Protein AF-A0A3K8YH57-F1 (afdb_monomer)

Sequence (85 aa):
LAKWLIYFGSLFEVKGTNFEKKYIHAVEHSMTYMNKPYETGYSWRAYLAWKTKWPSLTASNRSLIKNEMEDIPLQQIHDIVSKFI

Secondary structure (DSSP, 8-state):
-HHHHHHHHHH---TTSTTHHHHHHHHHHHHHT---TT-TTS-HHHHHHHHHHGGGS-HHHHHHHHHHHHTS-TTTTTTTGGG--

Foldseek 3Di:
DLLVLLVDQLVDQCPPHPCLVVSLVVVVVLQLQEDDPPDPDGDNVSVCSCQVRVVSGDPNVNVSNVVVLVPDDDPRPPCPVVSRD

Mean predicted aligned error: 7.3 Å

Organism: Salmonella enterica (NCBI:txid28901)

pLDDT: mean 79.97, std 18.35, range [38.94, 97.12]

Radius of gyration: 12.32 Å; Cα contacts (8 Å, |Δi|>4): 72; chains: 1; bounding box: 30×27×34 Å

Solvent-accessible surface area (backbone atoms only — not comparable to full-atom values): 5070 Å² total; per-residue (Å²): 108,46,65,57,56,46,52,48,33,41,76,44,81,40,78,96,42,98,52,31,68,62,50,49,52,51,49,50,53,47,54,75,52,32,34,63,81,93,52,89,94,46,38,37,68,37,36,52,42,50,70,75,43,54,83,57,32,37,71,68,41,51,52,50,54,50,59,66,58,68,74,53,76,73,90,75,42,79,62,60,63,73,69,76,115

Structure (mmCIF, N/CA/C/O backbone):
data_AF-A0A3K8YH57-F1
#
_entry.id   AF-A0A3K8YH57-F1
#
loop_
_atom_site.group_PDB
_atom_site.id
_atom_site.type_symbol
_atom_site.label_atom_id
_atom_site.label_alt_id
_atom_site.label_comp_id
_atom_site.label_asym_id
_atom_site.label_entity_id
_atom_site.label_seq_id
_atom_site.pdbx_PDB_ins_code
_atom_site.Cartn_x
_atom_site.Cartn_y
_atom_site.Cartn_z
_atom_site.occupancy
_atom_site.B_iso_or_equiv
_atom_site.auth_seq_id
_atom_site.auth_comp_id
_atom_site.auth_asym_id
_atom_site.auth_atom_id
_atom_site.pdbx_PDB_model_num
ATOM 1 N N . LEU A 1 1 ? 10.873 -5.187 1.024 1.00 89.31 1 LEU A N 1
ATOM 2 C CA . LEU A 1 1 ? 9.926 -4.218 1.610 1.00 89.31 1 LEU A CA 1
ATOM 3 C C . LEU A 1 1 ? 8.539 -4.284 0.960 1.00 89.31 1 LEU A C 1
ATOM 5 O O . LEU A 1 1 ? 7.660 -4.845 1.594 1.00 89.31 1 LEU A O 1
ATOM 9 N N . ALA A 1 2 ? 8.354 -3.854 -0.298 1.00 91.88 2 ALA A N 1
ATOM 10 C CA . ALA A 1 2 ? 7.051 -3.832 -0.995 1.00 91.88 2 ALA A CA 1
ATOM 11 C C . ALA A 1 2 ? 6.163 -5.075 -0.778 1.00 91.88 2 ALA A C 1
ATOM 13 O O . ALA A 1 2 ? 5.051 -4.963 -0.280 1.00 91.88 2 ALA A O 1
ATOM 14 N N . LYS A 1 3 ? 6.678 -6.282 -1.064 1.00 93.81 3 LYS A N 1
ATOM 15 C CA . LYS A 1 3 ? 5.929 -7.541 -0.870 1.00 93.81 3 LYS A CA 1
ATOM 16 C C . LYS A 1 3 ? 5.387 -7.722 0.553 1.00 93.81 3 LYS A C 1
ATOM 18 O O . LYS A 1 3 ? 4.288 -8.235 0.715 1.00 93.81 3 LYS A O 1
ATOM 23 N N . TRP A 1 4 ? 6.155 -7.316 1.563 1.00 96.25 4 TRP A N 1
ATOM 24 C CA . TRP A 1 4 ? 5.760 -7.437 2.965 1.00 96.25 4 TRP A CA 1
ATOM 25 C C . TRP A 1 4 ? 4.666 -6.424 3.325 1.00 96.25 4 TRP A C 1
ATOM 27 O O . TRP A 1 4 ? 3.683 -6.799 3.949 1.00 96.25 4 TRP A O 1
ATOM 37 N N . LEU A 1 5 ? 4.780 -5.176 2.854 1.00 96.12 5 LEU A N 1
ATOM 38 C CA . LEU A 1 5 ? 3.760 -4.136 3.063 1.00 96.12 5 LEU A CA 1
ATOM 39 C C . LEU A 1 5 ? 2.428 -4.476 2.384 1.00 96.12 5 LEU A C 1
ATOM 41 O O . LEU A 1 5 ? 1.362 -4.239 2.950 1.00 96.12 5 LEU A O 1
ATOM 45 N N . ILE A 1 6 ? 2.501 -5.062 1.188 1.00 95.94 6 ILE A N 1
ATOM 46 C CA . ILE A 1 6 ? 1.344 -5.564 0.443 1.00 95.94 6 ILE A CA 1
ATOM 47 C C . ILE A 1 6 ? 0.681 -6.708 1.204 1.00 95.94 6 ILE A C 1
ATOM 49 O O . ILE A 1 6 ? -0.530 -6.700 1.391 1.00 95.94 6 ILE A O 1
ATOM 53 N N . TYR A 1 7 ? 1.472 -7.681 1.658 1.00 97.12 7 TYR A N 1
ATOM 54 C CA . TYR A 1 7 ? 0.961 -8.805 2.435 1.00 97.12 7 TYR A CA 1
ATOM 55 C C . TYR A 1 7 ? 0.278 -8.324 3.721 1.00 97.12 7 TYR A C 1
ATOM 57 O O . TYR A 1 7 ? -0.867 -8.682 3.983 1.00 97.12 7 TYR A O 1
ATOM 65 N N . PHE A 1 8 ? 0.928 -7.430 4.466 1.00 96.56 8 PHE A N 1
ATOM 66 C CA . PHE A 1 8 ? 0.366 -6.839 5.675 1.00 96.56 8 PHE A CA 1
ATOM 67 C C . PHE A 1 8 ? -0.967 -6.122 5.404 1.00 96.56 8 PHE A C 1
ATOM 69 O O . PHE A 1 8 ? -1.977 -6.452 6.020 1.00 96.56 8 PHE A O 1
ATOM 76 N N . GLY A 1 9 ? -1.002 -5.214 4.423 1.00 95.94 9 GLY A N 1
ATOM 77 C CA . GLY A 1 9 ? -2.209 -4.458 4.071 1.00 95.94 9 GLY A CA 1
ATOM 78 C C . GLY A 1 9 ? -3.292 -5.266 3.343 1.00 95.94 9 GLY A C 1
ATOM 79 O O . GLY A 1 9 ? -4.391 -4.752 3.134 1.00 95.94 9 GLY A O 1
ATOM 80 N N . SER A 1 10 ? -3.000 -6.506 2.938 1.00 96.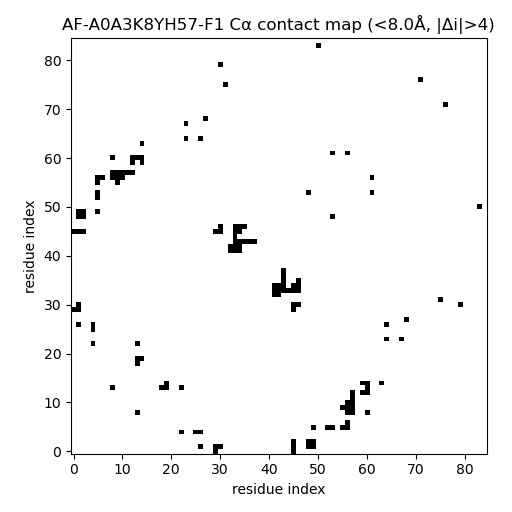81 10 SER A N 1
ATOM 81 C CA . SER A 1 10 ? -4.002 -7.455 2.430 1.00 96.81 10 SER A CA 1
ATOM 82 C C . SER A 1 10 ? -4.723 -8.217 3.541 1.00 96.81 10 SER A C 1
ATOM 84 O O . SER A 1 10 ? -5.834 -8.688 3.327 1.00 96.81 10 SER A O 1
ATOM 86 N N . LEU A 1 11 ? -4.105 -8.326 4.721 1.00 96.00 11 LEU A N 1
ATOM 87 C CA . LEU A 1 11 ? -4.638 -9.083 5.854 1.00 96.00 11 LEU A CA 1
ATOM 88 C C . LEU A 1 11 ? -5.242 -8.190 6.938 1.00 96.00 11 LEU A C 1
ATOM 90 O O . LEU A 1 11 ? -6.214 -8.584 7.575 1.00 96.00 11 LEU A O 1
ATOM 94 N N . PHE A 1 12 ? -4.673 -7.004 7.156 1.00 94.31 12 PHE A N 1
ATOM 95 C CA . PHE A 1 12 ? -5.047 -6.122 8.259 1.00 94.31 12 PHE A CA 1
ATOM 96 C C . PHE A 1 12 ? -5.539 -4.780 7.744 1.00 94.31 12 PHE A C 1
ATOM 98 O O . PHE A 1 12 ? -4.860 -4.140 6.944 1.00 94.31 12 PHE A O 1
ATOM 105 N N . GLU A 1 13 ? -6.681 -4.312 8.243 1.00 94.19 13 GLU A N 1
ATOM 106 C CA . GLU A 1 13 ? -7.064 -2.910 8.089 1.00 94.19 13 GLU A CA 1
ATOM 107 C C . GLU A 1 13 ? -6.202 -2.051 9.011 1.00 94.19 13 GLU A C 1
ATOM 109 O O . GLU A 1 13 ? -6.174 -2.244 10.224 1.00 94.19 13 GLU A O 1
ATOM 114 N N . VAL A 1 14 ? -5.449 -1.128 8.419 1.00 95.00 14 VAL A N 1
ATOM 115 C CA . VAL A 1 14 ? -4.481 -0.305 9.151 1.00 95.00 14 VAL A CA 1
ATOM 116 C C . VAL A 1 14 ? -5.117 1.013 9.599 1.00 95.00 14 VAL A C 1
ATOM 118 O O . VAL A 1 14 ? -4.675 1.611 10.583 1.00 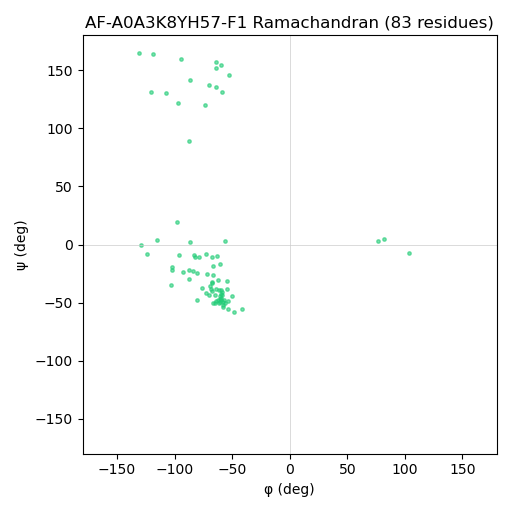95.00 14 VAL A O 1
ATOM 121 N N . LYS A 1 15 ? -6.175 1.450 8.909 1.00 93.44 15 LYS A N 1
ATOM 122 C CA . LYS A 1 15 ? -6.899 2.681 9.219 1.00 93.44 15 LYS A CA 1
ATOM 123 C C . LYS A 1 15 ? -7.463 2.650 10.647 1.00 9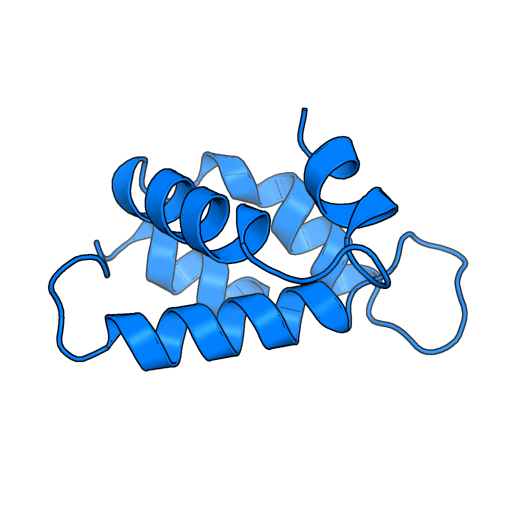3.44 15 LYS A C 1
ATOM 125 O O . LYS A 1 15 ? -8.097 1.678 11.044 1.00 93.44 15 LYS A O 1
ATOM 130 N N . GLY A 1 16 ? -7.239 3.710 11.416 1.00 92.88 16 GLY A N 1
ATOM 131 C CA . GLY A 1 16 ? -7.644 3.847 12.814 1.00 92.88 16 GLY A CA 1
ATOM 132 C C . GLY A 1 16 ? -6.769 3.081 13.811 1.00 92.88 16 GLY A C 1
ATOM 133 O O . GLY A 1 16 ? -7.061 3.097 15.005 1.00 92.88 16 GLY A O 1
ATOM 134 N N . THR A 1 17 ? -5.701 2.413 13.362 1.00 95.38 17 THR A N 1
ATOM 135 C CA . THR A 1 17 ? -4.787 1.684 14.252 1.00 95.38 17 THR A CA 1
ATOM 136 C C . THR A 1 17 ? -3.579 2.532 14.647 1.00 95.38 17 THR A C 1
ATOM 138 O O . THR A 1 17 ? -3.158 3.440 13.932 1.00 95.38 17 THR A O 1
ATOM 141 N N . ASN A 1 18 ? -2.912 2.156 15.741 1.00 94.56 18 ASN A N 1
ATOM 142 C CA . ASN A 1 18 ? -1.655 2.788 16.170 1.00 94.56 18 ASN A CA 1
ATOM 143 C C . ASN A 1 18 ? -0.495 2.611 15.165 1.00 94.56 18 ASN A C 1
ATOM 145 O O . ASN A 1 18 ? 0.562 3.226 15.321 1.00 94.56 18 ASN A O 1
ATOM 149 N N . PHE A 1 19 ? -0.664 1.757 14.149 1.00 92.94 19 PHE A N 1
ATOM 150 C CA . PHE A 1 19 ? 0.339 1.491 13.120 1.00 92.94 19 PHE A CA 1
ATOM 151 C C . PHE A 1 19 ? 0.128 2.307 11.846 1.00 92.94 19 PHE A C 1
ATOM 153 O O . PHE A 1 19 ? 1.029 2.314 11.012 1.00 92.94 19 PHE A O 1
ATOM 160 N N . GLU A 1 20 ? -0.998 3.014 11.709 1.00 94.81 20 GLU A N 1
ATOM 161 C CA . GLU A 1 20 ? -1.390 3.739 10.493 1.00 94.81 20 GLU A CA 1
ATOM 162 C C . GLU A 1 20 ? -0.263 4.615 9.944 1.00 94.81 20 GLU A C 1
ATOM 164 O O . GLU A 1 20 ? 0.233 4.375 8.845 1.00 94.81 20 GLU A O 1
ATOM 169 N N . LYS A 1 21 ? 0.238 5.548 10.760 1.00 93.75 21 LYS A N 1
ATOM 170 C CA . LYS A 1 21 ? 1.307 6.476 10.359 1.00 93.75 21 LYS A CA 1
ATOM 171 C C . LYS A 1 21 ? 2.594 5.760 9.951 1.00 93.75 21 LYS A C 1
ATOM 173 O O . LYS A 1 21 ? 3.222 6.119 8.960 1.00 93.75 21 LYS A O 1
ATOM 178 N N . LYS A 1 22 ? 2.994 4.728 10.704 1.00 95.38 22 LYS A N 1
ATOM 179 C CA . LYS A 1 22 ? 4.214 3.954 10.411 1.00 95.38 22 LYS A CA 1
ATOM 180 C C . LYS A 1 22 ? 4.069 3.150 9.124 1.00 95.38 22 LYS A C 1
ATOM 182 O O . LYS A 1 22 ? 5.022 3.047 8.357 1.00 95.38 22 LYS A O 1
ATOM 187 N N . TYR A 1 23 ? 2.892 2.577 8.902 1.00 95.56 23 TYR A N 1
ATOM 188 C CA . TYR A 1 23 ? 2.581 1.842 7.690 1.00 95.56 23 TYR A CA 1
ATOM 189 C C . TYR A 1 23 ? 2.603 2.768 6.477 1.00 95.56 23 TYR A C 1
ATOM 191 O O . TYR A 1 23 ? 3.316 2.469 5.525 1.00 95.56 23 TYR A O 1
ATOM 199 N N . ILE A 1 24 ? 1.907 3.907 6.536 1.00 93.94 24 ILE A N 1
ATOM 200 C CA . ILE A 1 24 ? 1.861 4.875 5.434 1.00 93.94 24 ILE A CA 1
ATOM 201 C C . ILE A 1 24 ? 3.252 5.392 5.097 1.00 93.94 24 ILE A C 1
ATOM 203 O O . ILE A 1 24 ? 3.646 5.312 3.939 1.00 93.94 24 ILE A O 1
ATOM 207 N N . HIS A 1 25 ? 4.051 5.769 6.094 1.00 92.94 25 HIS A N 1
ATOM 208 C CA . HIS A 1 25 ? 5.430 6.192 5.859 1.00 92.94 25 HIS A CA 1
ATOM 209 C C . HIS A 1 25 ? 6.283 5.102 5.180 1.00 92.94 25 HIS A C 1
ATOM 211 O O . HIS A 1 25 ? 7.063 5.375 4.269 1.00 92.94 25 HIS A O 1
ATOM 217 N N . ALA A 1 26 ? 6.124 3.836 5.580 1.00 93.81 26 ALA A N 1
ATOM 218 C CA . ALA A 1 26 ? 6.836 2.727 4.946 1.00 93.81 26 ALA A CA 1
ATOM 219 C C . ALA A 1 26 ? 6.345 2.447 3.512 1.00 93.81 26 ALA A C 1
ATOM 221 O O . ALA A 1 26 ? 7.145 2.063 2.653 1.00 93.81 26 ALA A O 1
ATOM 222 N N . VAL A 1 27 ? 5.044 2.616 3.254 1.00 93.19 27 VAL A N 1
ATOM 223 C CA . VAL A 1 27 ? 4.438 2.494 1.921 1.00 93.19 27 VAL A CA 1
ATOM 224 C C . VAL A 1 27 ? 4.935 3.604 1.007 1.00 93.19 27 VAL A C 1
ATOM 226 O O . VAL A 1 27 ? 5.435 3.291 -0.072 1.00 93.19 27 VAL A O 1
ATOM 229 N N . GLU A 1 28 ? 4.880 4.853 1.460 1.00 89.25 28 GLU A N 1
ATOM 230 C CA . GLU A 1 28 ? 5.420 6.024 0.772 1.00 89.25 28 GLU A CA 1
ATOM 231 C C . GLU A 1 28 ? 6.887 5.799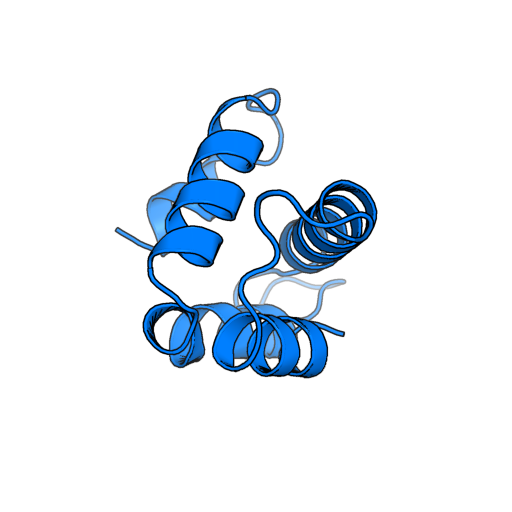 0.416 1.00 89.25 28 GLU A C 1
ATOM 233 O O . GLU A 1 28 ? 7.229 5.764 -0.761 1.00 89.25 28 GLU A O 1
ATOM 238 N N . HIS A 1 29 ? 7.732 5.487 1.403 1.00 87.62 29 HIS A N 1
ATOM 239 C CA . HIS A 1 29 ? 9.136 5.171 1.163 1.00 87.62 29 HIS A CA 1
ATOM 240 C C . HIS A 1 29 ? 9.284 4.052 0.118 1.00 87.62 29 HIS A C 1
ATOM 242 O O . HIS A 1 29 ? 10.009 4.186 -0.863 1.00 87.62 29 HIS A O 1
ATOM 248 N N . SER A 1 30 ? 8.548 2.944 0.248 1.00 88.25 30 SER A N 1
ATOM 249 C CA . SER A 1 30 ? 8.635 1.863 -0.736 1.00 88.25 30 SER A CA 1
ATOM 250 C C . SER A 1 30 ? 8.205 2.274 -2.149 1.00 88.25 30 SER A C 1
ATOM 252 O O . SER A 1 30 ? 8.687 1.643 -3.094 1.00 88.25 30 SER A O 1
ATOM 254 N N . MET A 1 31 ? 7.279 3.222 -2.295 1.00 84.31 31 MET A N 1
ATOM 255 C CA . MET A 1 31 ? 6.769 3.690 -3.583 1.00 84.31 31 MET A CA 1
ATOM 256 C C . MET A 1 31 ? 7.612 4.823 -4.180 1.00 84.31 31 MET A C 1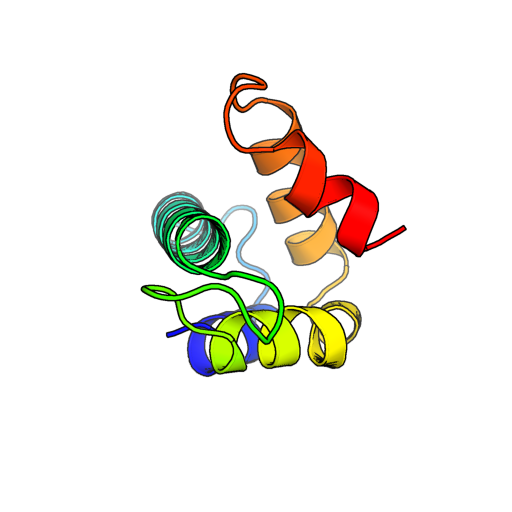
ATOM 258 O O . MET A 1 31 ? 7.749 4.881 -5.395 1.00 84.31 31 MET A O 1
ATOM 262 N N . THR A 1 32 ? 8.253 5.659 -3.366 1.00 80.12 32 THR A N 1
ATOM 263 C CA . THR A 1 32 ? 9.178 6.704 -3.834 1.00 80.12 32 THR A CA 1
ATOM 264 C C . THR A 1 32 ? 10.452 6.111 -4.438 1.00 80.12 32 THR A C 1
ATOM 266 O O . THR A 1 32 ? 11.001 6.654 -5.390 1.00 80.12 32 THR A O 1
ATOM 269 N N . TYR A 1 33 ? 10.915 4.962 -3.932 1.00 74.94 33 TYR A N 1
ATOM 270 C CA . TYR A 1 33 ? 12.126 4.287 -4.424 1.00 74.94 33 TYR A CA 1
ATOM 271 C C . TYR A 1 33 ? 11.847 3.144 -5.427 1.00 74.94 33 TYR A C 1
ATOM 273 O O . TYR A 1 33 ? 12.701 2.270 -5.640 1.00 74.94 33 TYR A O 1
ATOM 281 N N . MET A 1 34 ? 10.662 3.110 -6.052 1.00 74.31 34 MET A N 1
ATOM 282 C CA . MET A 1 34 ? 10.346 2.156 -7.123 1.00 74.31 34 MET A CA 1
ATOM 283 C C . MET A 1 34 ? 10.288 2.854 -8.487 1.00 74.31 34 MET A C 1
ATOM 285 O O . MET A 1 34 ? 9.534 3.805 -8.664 1.00 74.31 34 MET A O 1
ATOM 289 N N . ASN A 1 35 ? 10.987 2.306 -9.484 1.00 63.75 35 ASN A N 1
ATOM 290 C CA . ASN A 1 35 ? 10.893 2.781 -10.867 1.00 63.75 35 ASN A CA 1
ATOM 291 C C . ASN A 1 35 ? 10.380 1.691 -11.809 1.00 63.75 35 ASN A C 1
ATOM 293 O O . ASN A 1 35 ? 10.384 0.496 -11.483 1.00 63.75 35 ASN A O 1
ATOM 297 N N . LYS A 1 36 ? 9.941 2.120 -12.998 1.00 58.47 36 LYS A N 1
ATOM 298 C CA . LYS A 1 36 ? 9.631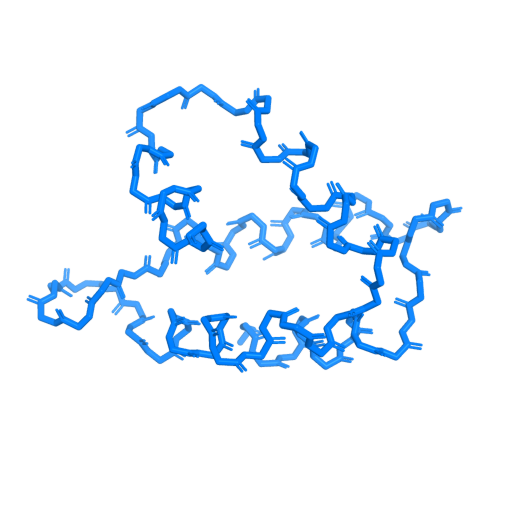 1.224 -14.116 1.00 58.47 36 LYS A CA 1
ATOM 299 C C . LYS A 1 36 ? 10.898 0.432 -14.500 1.00 58.47 36 LYS A C 1
ATOM 301 O O . LYS A 1 36 ? 12.017 0.872 -14.226 1.00 58.47 36 LYS A O 1
ATOM 306 N N . PRO A 1 37 ? 10.751 -0.765 -15.096 1.00 53.88 37 PRO A N 1
ATOM 307 C CA . PRO A 1 37 ? 11.902 -1.479 -15.640 1.00 53.88 37 PRO A CA 1
ATOM 308 C C . PRO A 1 37 ? 12.691 -0.566 -16.597 1.00 53.88 37 PRO A C 1
ATOM 310 O O . PRO A 1 37 ? 12.086 0.246 -17.291 1.00 53.88 37 PRO A O 1
ATOM 313 N N . TYR A 1 38 ? 14.020 -0.730 -16.619 1.00 57.56 38 TYR A N 1
ATOM 314 C CA . TYR A 1 38 ? 14.995 0.014 -17.442 1.00 57.56 38 TYR A CA 1
ATOM 315 C C . TYR A 1 38 ? 15.454 1.394 -16.936 1.00 57.56 38 TYR A C 1
ATOM 317 O O . TYR A 1 38 ? 16.285 2.019 -17.588 1.00 57.56 38 TYR A O 1
ATOM 325 N N . GLU A 1 39 ? 15.031 1.826 -15.746 1.00 59.19 39 GLU A N 1
ATOM 326 C CA . GLU A 1 39 ? 15.621 2.986 -15.062 1.00 59.19 39 GLU A CA 1
ATOM 327 C C . GLU A 1 39 ? 16.672 2.533 -14.031 1.00 59.19 39 GLU A C 1
ATOM 329 O O . GLU A 1 39 ? 16.403 1.723 -13.138 1.00 59.19 39 GLU A O 1
ATOM 334 N N . THR A 1 40 ? 17.908 3.011 -14.176 1.00 52.59 40 THR A N 1
ATOM 335 C CA . THR A 1 40 ? 19.052 2.658 -13.322 1.00 52.59 40 THR A CA 1
ATOM 336 C C . THR A 1 40 ? 18.907 3.255 -11.915 1.00 52.59 40 THR A C 1
ATOM 338 O O . THR A 1 40 ? 18.550 4.417 -11.767 1.00 52.59 40 THR A O 1
ATOM 341 N N . GLY A 1 41 ? 19.221 2.476 -10.870 1.00 57.44 41 GLY A N 1
ATOM 342 C CA . GLY A 1 41 ? 19.295 2.954 -9.475 1.00 57.44 41 GLY A CA 1
ATOM 343 C C . GLY A 1 41 ? 18.116 2.596 -8.556 1.00 57.44 41 GLY A C 1
ATOM 344 O O . GLY A 1 41 ? 18.220 2.797 -7.349 1.00 57.44 41 GLY A O 1
ATOM 345 N N . TYR A 1 42 ? 17.034 2.007 -9.080 1.00 61.50 42 TYR A N 1
ATOM 346 C CA . TYR A 1 42 ? 15.788 1.779 -8.329 1.00 61.50 42 TYR A CA 1
ATOM 347 C C . TYR A 1 42 ? 15.237 0.344 -8.441 1.00 61.50 42 TYR A C 1
ATOM 349 O O . TYR A 1 42 ? 15.633 -0.453 -9.296 1.00 61.50 42 TYR A O 1
ATOM 357 N N . SER A 1 43 ? 14.302 -0.021 -7.551 1.00 75.06 43 SER A N 1
ATOM 358 C CA . SER A 1 43 ? 13.795 -1.399 -7.445 1.00 75.06 43 SER A CA 1
ATOM 359 C C . SER A 1 43 ? 12.614 -1.679 -8.384 1.00 75.06 43 SER A C 1
ATOM 361 O O . SER A 1 43 ? 11.448 -1.605 -7.989 1.00 75.06 43 SER A O 1
ATOM 363 N N . TRP A 1 44 ? 12.905 -2.114 -9.614 1.00 79.25 44 TRP A N 1
ATOM 364 C CA . TRP A 1 44 ? 11.891 -2.587 -10.577 1.00 79.25 44 TRP A CA 1
ATOM 365 C C . TRP A 1 44 ? 10.991 -3.705 -10.012 1.00 79.25 44 TRP A C 1
ATOM 367 O O . TRP A 1 44 ? 9.804 -3.806 -10.326 1.00 79.25 44 TRP A O 1
ATOM 377 N N . ARG A 1 45 ? 11.540 -4.542 -9.119 1.00 82.69 45 ARG A N 1
ATOM 378 C CA . ARG A 1 45 ? 10.806 -5.628 -8.445 1.00 82.69 45 ARG A CA 1
ATOM 379 C C . ARG A 1 45 ? 9.748 -5.091 -7.482 1.00 82.69 45 ARG A C 1
ATOM 381 O O . ARG A 1 45 ? 8.722 -5.745 -7.300 1.00 82.69 45 ARG A O 1
ATOM 388 N N . ALA A 1 46 ? 9.997 -3.941 -6.851 1.00 84.88 46 ALA A N 1
ATOM 389 C CA . ALA A 1 46 ? 9.024 -3.277 -5.990 1.00 84.88 46 ALA A CA 1
ATOM 390 C C . ALA A 1 46 ? 7.871 -2.702 -6.818 1.00 84.88 46 ALA A C 1
ATOM 392 O O . ALA A 1 46 ? 6.717 -2.944 -6.474 1.00 84.88 46 ALA A O 1
ATOM 393 N N . TYR A 1 47 ? 8.184 -2.059 -7.949 1.00 84.44 47 TYR A N 1
ATOM 394 C CA . TYR A 1 47 ? 7.174 -1.559 -8.883 1.00 84.44 47 TYR A CA 1
ATOM 395 C C . TYR A 1 47 ? 6.242 -2.678 -9.361 1.00 84.44 47 TYR A C 1
ATOM 397 O O . TYR A 1 47 ? 5.023 -2.565 -9.244 1.00 84.44 47 TYR A O 1
ATOM 405 N N . LEU A 1 48 ? 6.801 -3.804 -9.825 1.00 84.62 48 LEU A N 1
ATOM 406 C CA . LEU A 1 48 ? 5.991 -4.948 -10.248 1.00 84.62 48 LEU A CA 1
ATOM 407 C C . LEU A 1 48 ? 5.147 -5.527 -9.111 1.00 84.62 48 LEU A C 1
ATOM 409 O O . LEU A 1 48 ? 4.001 -5.902 -9.344 1.00 84.62 48 LEU A O 1
ATOM 413 N N . ALA A 1 49 ? 5.683 -5.606 -7.890 1.00 90.50 49 ALA A N 1
ATOM 414 C CA . ALA A 1 49 ? 4.923 -6.094 -6.744 1.00 90.50 49 ALA A CA 1
ATOM 415 C C . ALA A 1 49 ? 3.710 -5.198 -6.460 1.00 90.50 49 ALA A C 1
ATOM 417 O O . ALA A 1 49 ? 2.595 -5.710 -6.389 1.00 90.50 49 ALA A O 1
ATOM 418 N N . TRP A 1 50 ? 3.911 -3.879 -6.368 1.00 90.12 50 TRP A N 1
ATOM 419 C CA . TRP A 1 50 ? 2.822 -2.925 -6.160 1.00 90.12 50 TRP A CA 1
ATOM 420 C C . TRP A 1 50 ? 1.808 -2.977 -7.301 1.00 90.12 50 TRP A C 1
ATOM 422 O O . TRP A 1 50 ? 0.632 -3.191 -7.040 1.00 90.12 50 TRP A O 1
ATOM 432 N N . LYS A 1 51 ? 2.249 -2.928 -8.563 1.00 86.75 51 LYS A N 1
ATOM 433 C CA . LYS A 1 51 ? 1.359 -3.013 -9.734 1.00 86.75 51 LYS A CA 1
ATOM 434 C C . LYS A 1 51 ? 0.511 -4.278 -9.760 1.00 86.75 51 LYS A C 1
ATOM 436 O O . LYS A 1 51 ? -0.689 -4.209 -9.990 1.00 86.75 51 LYS A O 1
ATOM 441 N N . THR A 1 52 ? 1.120 -5.436 -9.529 1.00 89.56 52 THR A N 1
ATOM 442 C CA . THR A 1 52 ? 0.416 -6.723 -9.666 1.00 89.56 52 THR A CA 1
ATOM 443 C C . THR A 1 52 ? -0.446 -7.082 -8.462 1.00 89.56 52 THR A C 1
ATOM 445 O O . THR A 1 52 ? -1.390 -7.855 -8.603 1.00 89.56 52 THR A O 1
ATOM 448 N N . LYS A 1 53 ? -0.131 -6.559 -7.273 1.00 93.12 53 LYS A N 1
ATOM 449 C CA . LYS A 1 53 ? -0.819 -6.909 -6.023 1.00 93.12 53 LYS A CA 1
ATOM 450 C C . LYS A 1 53 ? -1.579 -5.745 -5.387 1.00 93.12 53 LYS A C 1
ATOM 452 O O . LYS A 1 53 ? -2.184 -5.927 -4.339 1.00 93.12 53 LYS A O 1
ATOM 457 N N . TRP A 1 54 ? -1.635 -4.578 -6.022 1.00 92.25 54 TRP A N 1
ATOM 458 C CA . TRP A 1 54 ? -2.488 -3.472 -5.578 1.00 92.25 54 TRP A CA 1
ATOM 459 C C . TRP A 1 54 ? -3.947 -3.898 -5.313 1.00 92.25 54 TRP A C 1
ATOM 461 O O . TRP A 1 54 ? -4.469 -3.581 -4.239 1.00 92.25 54 TRP A O 1
ATOM 471 N N . PRO A 1 55 ? -4.601 -4.703 -6.181 1.00 92.50 55 PRO A N 1
ATOM 472 C CA . PRO A 1 55 ? -5.978 -5.135 -5.938 1.00 92.50 55 PRO A CA 1
ATOM 473 C C . PRO A 1 55 ? -6.149 -6.064 -4.727 1.00 92.50 55 PRO A C 1
ATOM 475 O O . PRO A 1 55 ? -7.266 -6.197 -4.238 1.00 92.50 55 PRO A O 1
ATOM 478 N N . SER A 1 56 ? -5.078 -6.699 -4.228 1.00 95.12 56 SER A N 1
ATOM 479 C CA . SER A 1 56 ? -5.176 -7.609 -3.077 1.00 95.12 56 SER A CA 1
ATOM 480 C C . SER A 1 56 ? -5.178 -6.899 -1.725 1.00 95.12 56 SER A C 1
ATOM 482 O O . SER A 1 56 ? -5.433 -7.541 -0.716 1.00 95.12 56 SER A O 1
ATOM 484 N N . LEU A 1 57 ? -4.871 -5.602 -1.675 1.00 95.31 57 LEU A N 1
ATOM 485 C CA . LEU A 1 57 ? -5.039 -4.810 -0.455 1.00 95.31 57 LEU A CA 1
ATOM 486 C C . LEU A 1 57 ? -6.520 -4.733 -0.061 1.00 95.31 57 LEU A C 1
ATOM 488 O O . LEU A 1 57 ? -7.399 -4.839 -0.917 1.00 95.31 57 LEU A O 1
ATOM 492 N N . THR A 1 58 ? -6.822 -4.478 1.211 1.00 95.81 58 THR A N 1
ATOM 493 C CA . THR A 1 58 ? -8.204 -4.150 1.591 1.00 95.81 58 THR A CA 1
ATOM 494 C C . THR A 1 58 ? -8.639 -2.831 0.941 1.00 95.81 58 THR A C 1
ATOM 496 O O . THR A 1 58 ? -7.819 -1.950 0.657 1.00 95.81 58 THR A O 1
ATOM 499 N N . ALA A 1 59 ? -9.941 -2.671 0.687 1.00 93.62 59 ALA A N 1
ATOM 500 C CA . ALA A 1 59 ? -10.470 -1.439 0.096 1.00 93.62 59 ALA A CA 1
ATOM 501 C C . ALA A 1 59 ? -10.169 -0.208 0.971 1.00 93.62 59 ALA A C 1
ATOM 503 O O . ALA A 1 59 ? -9.775 0.834 0.447 1.00 93.62 59 ALA A O 1
ATOM 504 N N . SER A 1 60 ? -10.276 -0.370 2.295 1.00 94.75 60 SER A N 1
ATOM 505 C CA . SER A 1 60 ? -9.939 0.652 3.290 1.00 94.75 60 SER A CA 1
ATOM 506 C C . SER A 1 60 ? -8.482 1.112 3.163 1.00 94.75 60 SER A C 1
ATOM 508 O O . SER A 1 60 ? -8.221 2.306 3.020 1.00 94.75 60 SER A O 1
ATOM 510 N N . ASN A 1 61 ? -7.531 0.173 3.091 1.00 95.12 61 ASN A N 1
ATOM 511 C CA . ASN A 1 61 ? -6.110 0.503 2.969 1.00 95.12 61 ASN A CA 1
ATOM 512 C C . ASN A 1 61 ? -5.760 1.139 1.621 1.00 95.12 61 ASN A C 1
ATOM 514 O O . ASN A 1 61 ? -4.951 2.060 1.587 1.00 95.12 61 ASN A O 1
ATOM 518 N N . ARG A 1 62 ? -6.369 0.693 0.511 1.00 93.62 62 ARG A N 1
ATOM 519 C CA . ARG A 1 62 ? -6.173 1.354 -0.792 1.00 93.62 62 ARG A CA 1
ATOM 520 C C . ARG A 1 62 ? -6.635 2.802 -0.761 1.00 93.62 62 ARG A C 1
ATOM 522 O O . ARG A 1 62 ? -5.932 3.661 -1.279 1.00 93.62 62 ARG A O 1
ATOM 529 N N . SER A 1 63 ? -7.804 3.061 -0.172 1.00 93.12 63 SER A N 1
ATOM 530 C CA . SER A 1 63 ? -8.316 4.425 -0.042 1.00 93.12 63 SER A CA 1
ATOM 531 C C . SER A 1 63 ? -7.417 5.264 0.856 1.00 93.12 63 SER A C 1
ATOM 533 O O . SER A 1 63 ? -7.121 6.393 0.493 1.00 93.12 63 SER A O 1
ATOM 535 N N . LEU A 1 64 ? -6.958 4.713 1.983 1.00 92.94 64 LEU A N 1
ATOM 536 C CA . LEU A 1 64 ? -6.031 5.397 2.880 1.00 92.94 64 LEU A CA 1
ATOM 537 C C . LEU A 1 64 ? -4.737 5.781 2.151 1.00 92.94 64 LEU A C 1
ATOM 539 O O . LEU A 1 64 ? -4.378 6.948 2.134 1.00 92.94 64 LEU A O 1
ATOM 543 N N . ILE A 1 65 ? -4.077 4.817 1.500 1.00 92.06 65 ILE A N 1
ATOM 544 C CA . ILE A 1 65 ? -2.833 5.066 0.757 1.00 92.06 65 ILE A CA 1
ATOM 545 C C . ILE A 1 65 ? -3.059 6.110 -0.341 1.00 92.06 65 ILE A C 1
ATOM 547 O O . ILE A 1 65 ? -2.232 6.996 -0.510 1.00 92.06 65 ILE A O 1
ATOM 551 N N . LYS A 1 66 ? -4.171 6.018 -1.080 1.00 88.50 66 LYS A N 1
ATOM 552 C CA . LYS A 1 66 ? -4.479 6.963 -2.155 1.00 88.50 66 LYS A CA 1
ATOM 553 C C . LYS A 1 66 ? -4.651 8.389 -1.626 1.00 88.50 66 LYS A C 1
ATOM 555 O O . LYS A 1 66 ? -4.030 9.289 -2.171 1.00 88.50 66 LYS A O 1
ATOM 560 N N . ASN A 1 67 ? -5.433 8.567 -0.562 1.00 89.62 67 ASN A N 1
ATOM 561 C CA . ASN A 1 67 ? -5.669 9.884 0.029 1.00 89.62 67 ASN A CA 1
ATOM 562 C C . ASN A 1 67 ? -4.356 10.514 0.520 1.00 89.62 67 ASN A C 1
ATOM 564 O O . ASN A 1 67 ? -4.059 11.650 0.181 1.00 89.62 67 ASN A O 1
ATOM 568 N N . GLU A 1 68 ? -3.532 9.747 1.240 1.00 86.38 68 GLU A N 1
ATOM 569 C CA . GLU A 1 68 ? -2.252 10.240 1.772 1.00 86.38 68 GLU A CA 1
ATOM 570 C C . GLU A 1 68 ? -1.229 10.561 0.667 1.00 86.38 68 GLU A C 1
ATOM 572 O O . GLU A 1 68 ? -0.344 11.386 0.862 1.00 86.38 68 GLU A O 1
ATOM 577 N N . MET A 1 69 ? -1.332 9.919 -0.502 1.00 77.12 69 MET A N 1
ATOM 578 C CA . MET A 1 69 ? -0.429 10.155 -1.635 1.00 77.12 69 MET A CA 1
ATOM 579 C C . MET A 1 69 ? -0.865 11.299 -2.555 1.00 77.12 69 MET A C 1
ATOM 581 O O . MET A 1 69 ? -0.024 11.832 -3.278 1.00 77.12 69 MET A O 1
ATOM 585 N N . GLU A 1 70 ? -2.145 11.674 -2.555 1.00 68.62 70 GLU A N 1
ATOM 586 C CA . GLU A 1 70 ? -2.657 12.826 -3.313 1.00 68.62 70 GLU A CA 1
ATOM 587 C C . GLU A 1 70 ? -2.219 14.171 -2.698 1.00 68.62 70 GLU A C 1
ATOM 589 O O . GLU A 1 70 ? -2.065 15.145 -3.432 1.00 68.62 70 GLU A O 1
ATOM 594 N N . ASP A 1 71 ? -1.923 14.205 -1.393 1.00 56.62 71 ASP A N 1
ATOM 595 C CA . ASP A 1 71 ? -1.508 15.409 -0.652 1.00 56.62 71 ASP A CA 1
ATOM 596 C C . ASP A 1 71 ? 0.010 15.707 -0.698 1.00 56.62 71 ASP A C 1
ATOM 598 O O . ASP A 1 71 ? 0.486 16.681 -0.106 1.00 56.62 71 ASP A O 1
ATOM 602 N N . ILE A 1 72 ? 0.806 14.903 -1.411 1.00 52.09 72 ILE A N 1
ATOM 603 C CA . ILE A 1 72 ? 2.266 15.082 -1.493 1.00 52.09 72 ILE A CA 1
ATOM 604 C C . ILE A 1 72 ? 2.609 16.076 -2.642 1.00 52.09 72 ILE A C 1
ATOM 606 O O . ILE A 1 72 ? 1.972 16.055 -3.696 1.00 52.09 72 ILE A O 1
ATOM 610 N N . PRO A 1 73 ? 3.607 16.980 -2.514 1.00 38.94 73 PRO A N 1
ATOM 611 C CA . PRO A 1 73 ? 3.954 17.939 -3.571 1.00 38.94 73 PRO A CA 1
ATOM 612 C C . PRO A 1 73 ? 4.474 17.288 -4.871 1.00 38.94 73 PRO A C 1
ATOM 614 O O . PRO A 1 73 ? 5.354 16.426 -4.866 1.00 38.94 73 PRO A O 1
ATOM 617 N N . LEU A 1 74 ? 3.972 17.786 -6.008 1.00 42.59 74 LEU A N 1
ATOM 618 C CA . LEU A 1 74 ? 4.040 17.260 -7.388 1.00 42.59 74 LEU A CA 1
ATOM 619 C C . LEU A 1 74 ? 5.422 16.967 -8.018 1.00 42.59 74 LEU A C 1
ATOM 621 O O . LEU A 1 74 ? 5.472 16.552 -9.176 1.00 42.59 74 LEU A O 1
ATOM 625 N N . GLN A 1 75 ? 6.548 17.122 -7.320 1.00 44.41 75 GLN A N 1
ATOM 626 C CA . GLN A 1 75 ? 7.871 16.882 -7.921 1.00 44.41 75 GLN A CA 1
ATOM 627 C C . GLN A 1 75 ? 8.271 15.394 -8.018 1.00 44.41 75 GLN A C 1
ATOM 629 O O . GLN A 1 75 ? 9.219 15.082 -8.733 1.00 44.41 75 GLN A O 1
ATOM 634 N N . GLN A 1 76 ? 7.539 14.465 -7.383 1.00 49.69 76 GLN A N 1
ATOM 635 C CA . GLN A 1 76 ? 7.816 13.011 -7.445 1.00 49.69 76 GLN A CA 1
ATOM 636 C C . GLN A 1 76 ? 6.629 12.146 -7.930 1.00 49.69 76 GLN A C 1
ATOM 638 O O . GLN A 1 76 ? 6.787 10.954 -8.184 1.00 49.69 76 GLN A O 1
ATOM 643 N N . ILE A 1 77 ? 5.437 12.732 -8.092 1.00 49.62 77 ILE A N 1
ATOM 644 C CA . ILE A 1 77 ? 4.161 11.982 -8.127 1.00 49.62 77 ILE A CA 1
ATOM 645 C C . ILE A 1 77 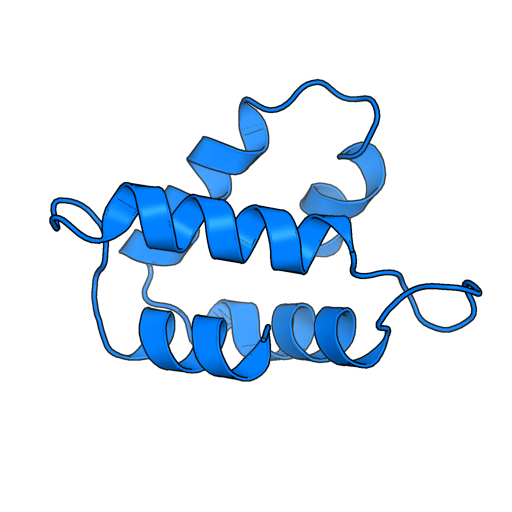? 3.598 11.792 -9.525 1.00 49.62 77 ILE A C 1
ATOM 647 O O . ILE A 1 77 ? 2.793 10.883 -9.732 1.00 49.62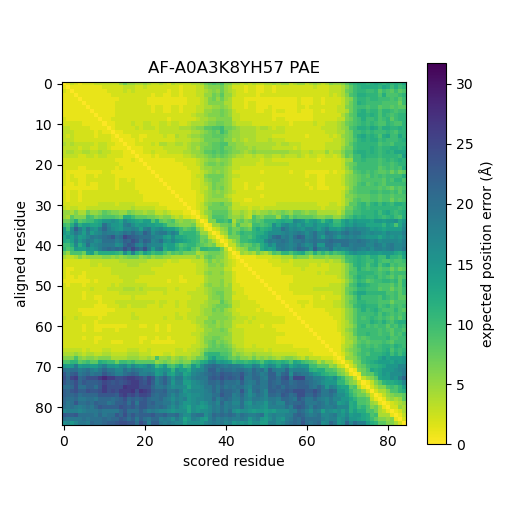 77 ILE A O 1
ATOM 651 N N . HIS A 1 78 ? 4.032 12.595 -10.500 1.00 43.38 78 HIS A N 1
ATOM 652 C CA . HIS A 1 78 ? 3.379 12.619 -11.812 1.00 43.38 78 HIS A CA 1
ATOM 653 C C . HIS A 1 78 ? 3.406 11.259 -12.530 1.00 43.38 78 HIS A C 1
ATOM 655 O O . HIS A 1 78 ? 2.608 10.999 -13.425 1.00 43.38 78 HIS A O 1
ATOM 661 N N . ASP A 1 79 ? 4.278 10.360 -12.079 1.00 50.75 79 ASP A N 1
ATOM 662 C CA . ASP A 1 79 ? 4.390 9.012 -12.592 1.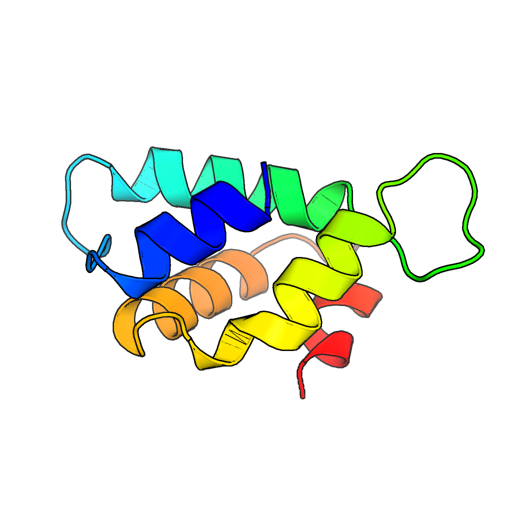00 50.75 79 ASP A CA 1
ATOM 663 C C . ASP A 1 79 ? 3.716 7.964 -11.669 1.00 50.75 79 ASP A C 1
ATOM 665 O O . ASP A 1 79 ? 3.354 6.907 -12.151 1.00 50.75 79 ASP A O 1
ATOM 669 N N . ILE A 1 80 ? 3.487 8.192 -10.368 1.00 52.62 80 ILE A N 1
ATOM 670 C CA . ILE A 1 80 ? 2.977 7.151 -9.443 1.00 52.62 80 ILE A CA 1
ATOM 671 C C . ILE A 1 80 ? 1.456 6.977 -9.547 1.00 52.62 80 ILE A C 1
ATOM 673 O O . ILE A 1 80 ? 0.999 5.850 -9.706 1.00 52.62 80 ILE A O 1
ATOM 677 N N . VAL A 1 81 ? 0.663 8.052 -9.523 1.00 47.19 81 VAL A N 1
ATOM 678 C CA . VAL A 1 81 ? -0.815 7.950 -9.517 1.00 47.19 81 VAL A CA 1
ATOM 679 C C . VAL A 1 81 ? -1.371 7.600 -10.907 1.00 47.19 81 VAL A C 1
ATOM 681 O O . VAL A 1 81 ? -2.240 6.736 -11.019 1.00 47.19 81 VAL A O 1
ATOM 684 N N . SER A 1 82 ? -0.781 8.139 -11.983 1.00 51.28 82 SER A N 1
ATOM 685 C CA . SER A 1 82 ? -1.096 7.750 -13.373 1.00 51.28 82 SER A CA 1
ATOM 686 C C . SER A 1 82 ? -0.671 6.319 -13.740 1.00 51.28 82 SER A C 1
ATOM 688 O O . SER A 1 82 ? -1.037 5.831 -14.803 1.00 51.28 82 SER A O 1
ATOM 690 N N . LYS A 1 83 ? 0.116 5.622 -12.903 1.00 50.06 83 LYS A N 1
ATOM 691 C CA . LYS A 1 83 ? 0.539 4.224 -13.143 1.00 50.06 83 LYS A CA 1
ATOM 692 C C . LYS A 1 83 ? -0.501 3.182 -12.698 1.00 50.06 83 LYS A C 1
ATOM 694 O O . LYS A 1 83 ? -0.281 1.999 -12.983 1.00 50.06 83 LYS A O 1
ATOM 699 N N . PHE A 1 84 ? -1.569 3.581 -11.996 1.00 50.72 84 PHE A N 1
ATOM 700 C CA . PHE A 1 84 ? -2.558 2.663 -11.402 1.00 50.72 84 PHE A CA 1
ATOM 701 C C . PHE A 1 84 ? -4.034 2.979 -11.729 1.00 50.72 84 PHE A C 1
ATOM 703 O O . PHE A 1 84 ? -4.902 2.239 -11.260 1.00 50.72 84 PHE A O 1
ATOM 710 N N . ILE A 1 85 ? -4.313 4.035 -12.507 1.00 45.03 85 ILE A N 1
ATOM 711 C CA . ILE A 1 85 ? -5.560 4.196 -13.287 1.00 45.03 85 ILE A CA 1
ATOM 712 C C . ILE A 1 85 ? -5.344 3.496 -14.630 1.00 45.03 85 ILE A C 1
ATOM 714 O O . ILE A 1 85 ? -6.258 2.760 -15.056 1.00 45.03 85 ILE A O 1
#

Nearest PDB structures (foldseek):
  5xbk-assembly2_A  TM=4.531E-01  e=8.312E+00  Homo sapiens